Protein AF-A0A940GRZ3-F1 (afdb_monomer)

Solvent-accessible surface area (backbone atoms only — not comparable to full-atom values): 5118 Å² total; per-residue (Å²): 131,57,75,67,57,57,50,52,52,53,52,49,52,51,46,52,52,54,48,52,50,53,57,56,56,68,75,49,92,54,67,88,53,43,63,60,55,51,50,54,53,51,50,53,46,51,51,50,42,44,46,64,76,65,38,50,73,76,51,60,71,65,65,51,50,51,54,50,50,52,51,53,52,50,50,51,54,52,52,53,53,52,50,54,61,70,68,61,123

Foldseek 3Di:
DDPLVVLVVVLVVVLVVLVVVLVVLVPDPPDPCNVVSNVVSVVVNVVSCVVRVVVVVVDDPVVVVVVVVVVVVVVVVVVVVVVVVVVPD

pLDDT: mean 92.8, std 6.03, range [61.03, 98.5]

Mean predicted aligned error: 4.64 Å

Secondary structure (DSSP, 8-state):
--HHHHHHHHHHHHHHHHHHHHHHHHHS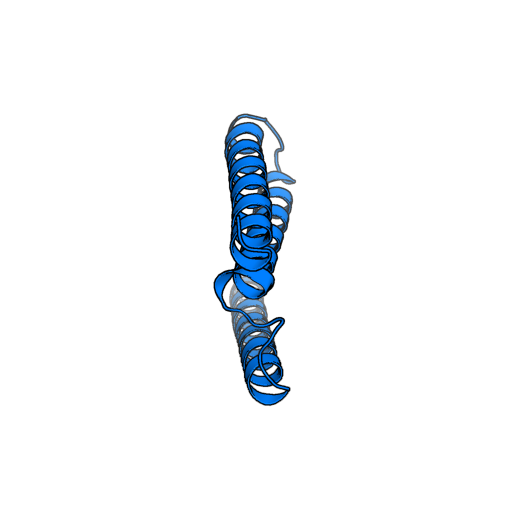--TTHHHHHHHHHHHHHHHHIIIIIS-TTTS-HHHHHHHHHHHHHHHHHHHHHHHHHHH--

Sequence (89 aa):
MSIAVRRLLLAWIGLIALLALTVGLAFLPLGAAKPAAAYLIATAKAALVLWYFMELRREGGLPRLAAGAGFVWLSVLLVLTAADFLSRN

Structure (mmCIF, N/CA/C/O backbone):
data_AF-A0A940GRZ3-F1
#
_entry.id   AF-A0A940GRZ3-F1
#
loop_
_atom_site.group_PDB
_atom_site.id
_atom_site.type_symbol
_atom_site.label_atom_id
_atom_site.label_alt_id
_atom_site.label_comp_id
_atom_site.label_asym_id
_atom_site.label_entity_id
_atom_site.label_seq_id
_atom_site.pdbx_PDB_ins_code
_atom_site.Cartn_x
_atom_site.Cartn_y
_atom_site.Cartn_z
_atom_site.occupancy
_atom_site.B_iso_or_equiv
_atom_site.auth_seq_id
_atom_site.auth_comp_id
_atom_site.auth_asym_id
_atom_site.auth_atom_id
_atom_site.pdbx_PDB_model_num
ATOM 1 N N . MET A 1 1 ? 10.171 -1.188 26.784 1.00 64.06 1 MET A N 1
ATOM 2 C CA . MET A 1 1 ? 9.474 -0.645 25.592 1.00 64.06 1 MET A CA 1
ATOM 3 C C . MET A 1 1 ? 8.102 -1.301 25.485 1.00 64.06 1 MET A C 1
ATOM 5 O O . MET A 1 1 ? 8.032 -2.511 25.666 1.00 64.06 1 MET A O 1
ATOM 9 N N . SER A 1 2 ? 7.014 -0.552 25.272 1.00 88.38 2 SER A N 1
ATOM 10 C CA . SER A 1 2 ? 5.664 -1.143 25.255 1.00 88.38 2 SER A CA 1
ATOM 11 C C . SER A 1 2 ? 5.460 -2.069 24.041 1.00 88.38 2 SER A C 1
ATOM 13 O O . SER A 1 2 ? 6.084 -1.892 22.991 1.00 88.38 2 SER A O 1
ATOM 15 N N . ILE A 1 3 ? 4.571 -3.064 24.164 1.00 87.19 3 ILE A N 1
ATOM 16 C CA . ILE A 1 3 ? 4.261 -4.028 23.086 1.00 87.19 3 ILE A CA 1
ATOM 17 C C . ILE A 1 3 ? 3.770 -3.307 21.818 1.00 87.19 3 ILE A C 1
ATOM 19 O O . ILE A 1 3 ? 4.050 -3.750 20.703 1.00 87.19 3 ILE A O 1
ATOM 23 N N . ALA A 1 4 ? 3.059 -2.187 21.982 1.00 87.94 4 ALA A N 1
ATOM 24 C CA . ALA A 1 4 ? 2.599 -1.353 20.877 1.00 87.94 4 ALA A CA 1
ATOM 25 C C . ALA A 1 4 ? 3.776 -0.741 20.102 1.00 87.94 4 ALA A C 1
ATOM 27 O O . ALA A 1 4 ? 3.852 -0.904 18.886 1.00 87.94 4 ALA A O 1
ATOM 28 N N . VAL A 1 5 ? 4.742 -0.144 20.808 1.00 92.50 5 VAL A N 1
ATOM 29 C CA . VAL A 1 5 ? 5.923 0.476 20.187 1.00 92.50 5 VAL A CA 1
ATOM 30 C C . VAL A 1 5 ? 6.740 -0.554 19.410 1.00 92.50 5 VAL A C 1
ATOM 32 O O . VAL A 1 5 ? 7.112 -0.302 18.268 1.00 92.50 5 VAL A O 1
ATOM 35 N N . ARG A 1 6 ? 6.948 -1.759 19.963 1.00 93.00 6 ARG A N 1
ATOM 36 C CA . ARG A 1 6 ? 7.663 -2.829 19.243 1.00 93.00 6 ARG A CA 1
ATOM 37 C C . ARG A 1 6 ? 6.990 -3.183 17.912 1.00 93.00 6 ARG A C 1
ATOM 39 O O . ARG A 1 6 ? 7.682 -3.412 16.928 1.00 93.00 6 ARG A O 1
ATOM 46 N N . ARG A 1 7 ? 5.655 -3.230 17.865 1.00 93.12 7 ARG A N 1
ATOM 47 C CA . ARG A 1 7 ? 4.908 -3.547 16.633 1.00 93.12 7 ARG A CA 1
ATOM 48 C C . ARG A 1 7 ? 5.023 -2.441 15.590 1.00 93.12 7 ARG A C 1
ATOM 50 O O . ARG A 1 7 ? 5.241 -2.755 14.426 1.00 93.12 7 ARG A O 1
ATOM 57 N N . LEU A 1 8 ? 4.913 -1.181 16.012 1.00 94.56 8 LEU A N 1
ATOM 58 C CA . LEU A 1 8 ? 5.066 -0.030 15.120 1.00 94.56 8 LEU A CA 1
ATOM 59 C C . LEU A 1 8 ? 6.479 0.037 14.531 1.00 94.56 8 LEU A C 1
ATOM 61 O O . LEU A 1 8 ? 6.625 0.251 13.333 1.00 94.56 8 LEU A O 1
ATOM 65 N N . LEU A 1 9 ? 7.507 -0.243 15.336 1.00 96.25 9 LEU A N 1
ATOM 66 C CA . LEU A 1 9 ? 8.889 -0.306 14.854 1.00 96.25 9 LEU A CA 1
ATOM 67 C C . LEU A 1 9 ? 9.103 -1.435 13.840 1.00 96.25 9 LEU A C 1
ATOM 69 O O . LEU A 1 9 ? 9.742 -1.214 12.818 1.00 96.25 9 LEU A O 1
ATOM 73 N N . LEU A 1 10 ? 8.539 -2.626 14.071 1.00 95.69 10 LEU A N 1
ATOM 74 C CA . LEU A 1 10 ? 8.617 -3.722 13.097 1.00 95.69 10 LEU A CA 1
ATOM 75 C C . LEU A 1 10 ? 7.914 -3.369 11.778 1.00 95.69 10 LEU A C 1
ATOM 77 O O . LEU A 1 10 ? 8.461 -3.627 10.708 1.00 95.69 10 LEU A O 1
ATOM 81 N N . ALA A 1 11 ? 6.732 -2.751 11.846 1.00 96.50 11 ALA A N 1
ATOM 82 C CA . ALA A 1 11 ? 6.018 -2.291 10.658 1.00 96.50 11 ALA A CA 1
ATOM 83 C C . ALA A 1 11 ? 6.809 -1.203 9.911 1.00 96.50 11 ALA A C 1
ATOM 85 O O . ALA A 1 11 ? 6.909 -1.248 8.687 1.00 96.50 11 ALA A O 1
ATOM 86 N N . TRP A 1 12 ? 7.429 -0.273 10.642 1.00 97.56 12 TRP A N 1
ATOM 87 C CA . TRP A 1 12 ? 8.294 0.762 10.079 1.00 97.56 12 TRP A CA 1
ATOM 88 C C . TRP A 1 12 ? 9.512 0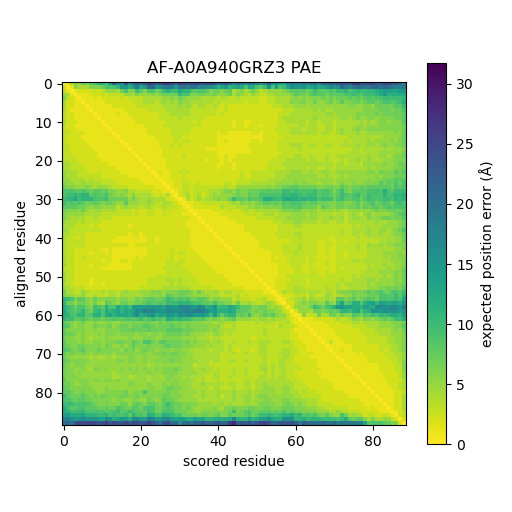.169 9.360 1.00 97.56 12 TRP A C 1
ATOM 90 O O . TRP A 1 12 ? 9.763 0.520 8.209 1.00 97.56 12 TRP A O 1
ATOM 100 N N . ILE A 1 13 ? 10.214 -0.792 9.973 1.00 98.19 13 ILE A N 1
ATOM 101 C CA . ILE A 1 13 ? 11.335 -1.499 9.327 1.00 98.19 13 ILE A CA 1
ATOM 102 C C . ILE A 1 13 ? 10.862 -2.189 8.040 1.00 98.19 13 ILE A C 1
ATOM 104 O O . ILE A 1 13 ? 11.521 -2.081 7.007 1.00 98.19 13 ILE A O 1
ATOM 108 N N . GLY A 1 14 ? 9.699 -2.850 8.077 1.00 98.00 14 GLY A N 1
ATOM 109 C CA . GLY A 1 14 ? 9.093 -3.460 6.892 1.00 98.00 14 GLY A CA 1
ATOM 110 C C . GLY A 1 14 ? 8.833 -2.448 5.771 1.00 98.00 14 GLY A C 1
ATOM 111 O O . GLY A 1 14 ? 9.153 -2.712 4.613 1.00 98.00 14 GLY A O 1
ATOM 112 N N . LEU A 1 15 ? 8.322 -1.259 6.103 1.00 98.25 15 LEU A N 1
ATOM 113 C CA . LEU A 1 15 ? 8.100 -0.183 5.131 1.00 98.25 15 LEU A CA 1
ATOM 114 C C . LEU A 1 15 ? 9.407 0.343 4.529 1.00 98.25 15 LEU A C 1
ATOM 116 O O . LEU A 1 15 ? 9.464 0.555 3.317 1.00 98.25 15 LEU A O 1
ATOM 120 N N . ILE A 1 16 ? 10.456 0.512 5.338 1.00 98.50 16 ILE A N 1
ATOM 121 C CA . ILE A 1 16 ? 11.783 0.918 4.855 1.00 98.50 16 ILE A CA 1
ATOM 122 C C . ILE A 1 16 ? 12.372 -0.145 3.919 1.00 98.50 16 ILE A C 1
ATOM 124 O O . ILE A 1 16 ? 12.887 0.201 2.856 1.00 98.50 16 ILE A O 1
ATOM 128 N N . ALA A 1 17 ? 12.233 -1.432 4.244 1.00 98.38 17 ALA A N 1
ATOM 129 C CA . ALA A 1 17 ? 12.684 -2.518 3.373 1.00 98.38 17 ALA A CA 1
ATOM 130 C C . ALA A 1 17 ? 11.937 -2.526 2.026 1.00 98.38 17 ALA A C 1
ATOM 132 O O . ALA A 1 17 ? 12.560 -2.596 0.966 1.00 98.38 17 ALA A O 1
ATOM 133 N N . LEU A 1 18 ? 10.607 -2.375 2.041 1.00 97.94 18 LEU A N 1
ATOM 134 C CA . LEU A 1 18 ? 9.806 -2.272 0.815 1.00 97.94 18 LEU A CA 1
ATOM 135 C C . LEU A 1 18 ? 10.135 -1.008 0.008 1.00 97.94 18 LEU A C 1
ATOM 137 O O . LEU A 1 18 ? 10.066 -1.018 -1.224 1.00 97.94 18 LEU A O 1
ATOM 141 N N . LEU A 1 19 ? 10.472 0.099 0.674 1.00 97.88 19 LEU A N 1
ATOM 142 C CA . LEU A 1 19 ? 10.935 1.321 0.019 1.00 97.88 19 LEU A CA 1
ATOM 143 C C . LEU A 1 19 ? 12.266 1.087 -0.692 1.00 97.88 19 LEU A C 1
ATOM 145 O O . LEU A 1 19 ? 12.354 1.366 -1.887 1.00 97.88 19 LEU A O 1
ATOM 149 N N . ALA A 1 20 ? 13.250 0.520 0.005 1.00 98.00 20 ALA A N 1
ATOM 150 C CA . ALA A 1 20 ? 14.537 0.165 -0.580 1.00 98.00 20 ALA A CA 1
ATOM 151 C C . ALA A 1 20 ? 14.363 -0.773 -1.784 1.00 98.00 20 ALA A C 1
ATOM 153 O O . ALA A 1 20 ? 14.970 -0.542 -2.827 1.00 98.00 20 ALA A O 1
ATOM 154 N N . LEU A 1 21 ? 13.460 -1.758 -1.692 1.00 97.25 21 LEU A N 1
ATOM 155 C CA . LEU A 1 21 ? 13.130 -2.646 -2.808 1.00 97.25 21 LEU A CA 1
ATOM 156 C C . LEU A 1 21 ? 12.532 -1.890 -4.003 1.00 97.25 21 LEU A C 1
ATOM 158 O O . LEU A 1 21 ? 12.900 -2.155 -5.143 1.00 97.25 21 LEU A O 1
ATOM 162 N N . THR A 1 22 ? 11.642 -0.923 -3.757 1.00 97.00 22 THR A N 1
ATOM 163 C CA . THR A 1 22 ? 11.059 -0.089 -4.828 1.00 97.00 22 THR A CA 1
ATOM 164 C C . THR A 1 22 ? 12.140 0.704 -5.553 1.00 97.00 22 THR A C 1
ATOM 166 O O . THR A 1 22 ? 12.168 0.73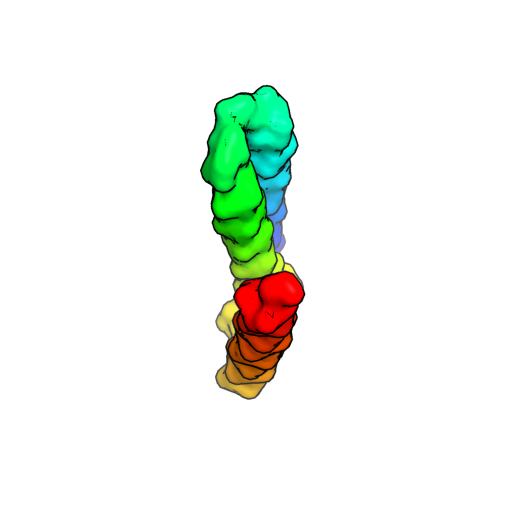1 -6.780 1.00 97.00 22 THR A O 1
ATOM 169 N N . VAL A 1 23 ? 13.038 1.332 -4.789 1.00 97.06 23 VAL A N 1
ATOM 170 C CA . VAL A 1 23 ? 14.150 2.118 -5.331 1.00 97.06 23 VAL A CA 1
ATOM 171 C C . VAL A 1 23 ? 15.115 1.213 -6.097 1.00 97.06 23 VAL A C 1
ATOM 173 O O . VAL A 1 23 ? 15.454 1.519 -7.232 1.00 97.06 23 VAL A O 1
ATOM 176 N N . GLY A 1 24 ? 15.491 0.061 -5.53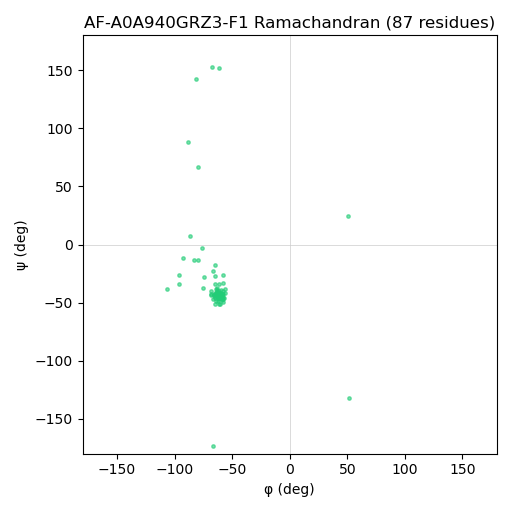9 1.00 96.44 24 GLY A N 1
ATOM 177 C CA . GLY A 1 24 ? 16.371 -0.901 -6.205 1.00 96.44 24 GLY A CA 1
ATOM 178 C C . GLY A 1 24 ? 15.800 -1.405 -7.533 1.00 96.44 24 GLY A C 1
ATOM 179 O O . GLY A 1 24 ? 16.478 -1.358 -8.558 1.00 96.44 24 GLY A O 1
ATOM 180 N N . LEU A 1 25 ? 14.525 -1.807 -7.555 1.00 95.44 25 LEU A N 1
ATOM 181 C CA . LEU A 1 25 ? 13.856 -2.261 -8.782 1.00 95.44 25 LEU A CA 1
ATOM 182 C C . LEU A 1 25 ? 13.675 -1.140 -9.815 1.00 95.44 25 LEU A C 1
ATOM 184 O O . LEU A 1 25 ? 13.558 -1.425 -11.008 1.00 95.44 25 LEU A O 1
ATOM 188 N N . ALA A 1 26 ? 13.683 0.130 -9.398 1.00 93.75 26 ALA A N 1
ATOM 189 C CA . ALA A 1 26 ? 13.630 1.253 -10.326 1.00 93.75 26 ALA A CA 1
ATOM 190 C C . ALA A 1 26 ? 14.875 1.326 -11.227 1.00 93.75 26 ALA A C 1
ATOM 192 O O . ALA A 1 26 ? 14.759 1.793 -12.361 1.00 93.75 26 ALA A O 1
ATOM 193 N N . PHE A 1 27 ? 16.022 0.813 -10.778 1.00 95.19 27 PHE A N 1
ATOM 194 C CA . PHE A 1 27 ? 17.262 0.800 -11.558 1.00 95.19 27 PHE A CA 1
ATOM 195 C C . PHE A 1 27 ? 17.473 -0.486 -12.368 1.00 95.19 27 PHE A C 1
ATOM 197 O O . PHE A 1 27 ? 18.331 -0.514 -13.247 1.00 95.19 27 PHE A O 1
ATOM 204 N N . LEU A 1 28 ? 16.685 -1.540 -12.129 1.00 94.44 28 LEU A N 1
ATOM 205 C CA . LEU A 1 28 ? 16.764 -2.771 -12.917 1.00 94.44 28 LEU A CA 1
ATOM 206 C C . LEU A 1 28 ? 15.978 -2.651 -14.242 1.00 94.44 28 LEU A C 1
ATOM 208 O O . LEU A 1 28 ? 14.876 -2.082 -14.271 1.00 94.44 28 LEU A O 1
ATOM 212 N N . PRO A 1 29 ? 16.488 -3.235 -15.345 1.00 92.06 29 PRO A N 1
ATOM 213 C CA . PRO A 1 29 ? 15.804 -3.267 -16.635 1.00 9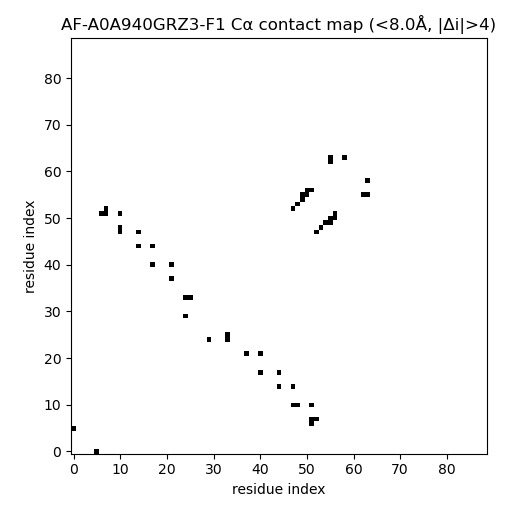2.06 29 PRO A CA 1
ATOM 214 C C . PRO A 1 29 ? 14.723 -4.365 -16.666 1.00 92.06 29 PRO A C 1
ATOM 216 O O . PRO A 1 29 ? 14.819 -5.341 -17.400 1.00 92.06 29 PRO A O 1
ATOM 219 N N . LEU A 1 30 ? 13.666 -4.210 -15.862 1.00 87.69 30 LEU A N 1
ATOM 220 C CA . LEU A 1 30 ? 12.566 -5.187 -15.738 1.00 87.69 30 LEU A CA 1
ATOM 221 C C . LEU A 1 30 ? 11.570 -5.174 -16.916 1.00 87.69 30 LEU A C 1
ATOM 223 O O . LEU A 1 30 ? 10.618 -5.954 -16.930 1.00 87.69 30 LEU A O 1
ATOM 227 N N . GLY A 1 31 ? 11.750 -4.269 -17.885 1.00 91.56 31 GLY A N 1
ATOM 228 C CA . GLY A 1 31 ? 10.872 -4.133 -19.049 1.00 91.56 31 GLY A CA 1
ATOM 229 C C . GLY A 1 31 ? 9.393 -4.012 -18.664 1.00 91.56 31 GLY A C 1
ATOM 230 O O . GLY A 1 31 ? 9.030 -3.265 -17.753 1.00 91.56 31 GLY A O 1
ATOM 231 N N . ALA A 1 32 ? 8.541 -4.790 -19.335 1.00 91.88 32 ALA A N 1
ATOM 232 C CA . ALA A 1 32 ? 7.092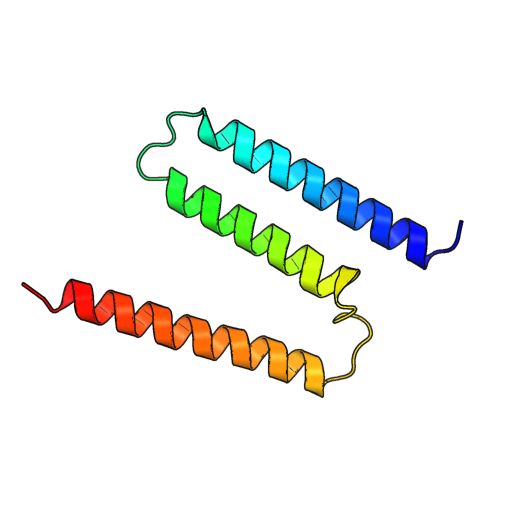 -4.795 -19.126 1.00 91.88 32 ALA A CA 1
ATOM 233 C C . ALA A 1 32 ? 6.648 -5.291 -17.734 1.00 91.88 32 ALA A C 1
ATOM 235 O O . ALA A 1 32 ? 5.527 -5.009 -17.321 1.00 91.88 32 ALA A O 1
ATOM 236 N N . ALA A 1 33 ? 7.506 -5.988 -16.977 1.00 92.88 33 ALA A N 1
ATOM 237 C CA . ALA A 1 33 ? 7.170 -6.459 -15.630 1.00 92.88 33 ALA A CA 1
ATOM 238 C C . ALA A 1 33 ? 7.286 -5.357 -14.557 1.00 92.88 33 ALA A C 1
ATOM 240 O O . ALA A 1 33 ? 6.79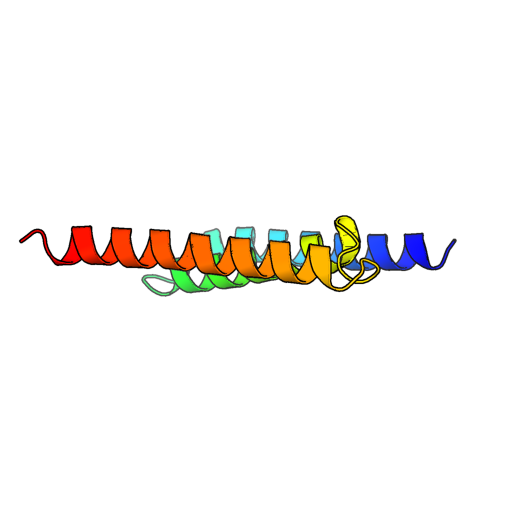5 -5.519 -13.437 1.00 92.88 33 ALA A O 1
ATOM 241 N N . LYS A 1 34 ? 7.918 -4.220 -14.883 1.00 93.56 34 LYS A N 1
ATOM 242 C CA . LYS A 1 34 ? 8.198 -3.135 -13.931 1.00 93.56 34 LYS A CA 1
ATOM 243 C C . LYS A 1 34 ? 6.938 -2.535 -13.287 1.00 93.56 34 LYS A C 1
ATOM 245 O O . LYS A 1 34 ? 6.934 -2.407 -12.061 1.00 93.56 34 LYS A O 1
ATOM 250 N N . PRO A 1 35 ? 5.861 -2.212 -14.034 1.00 92.31 35 PRO A N 1
ATOM 251 C CA . PRO A 1 35 ? 4.639 -1.675 -13.439 1.00 92.31 35 PRO A CA 1
ATOM 252 C C . PRO A 1 35 ? 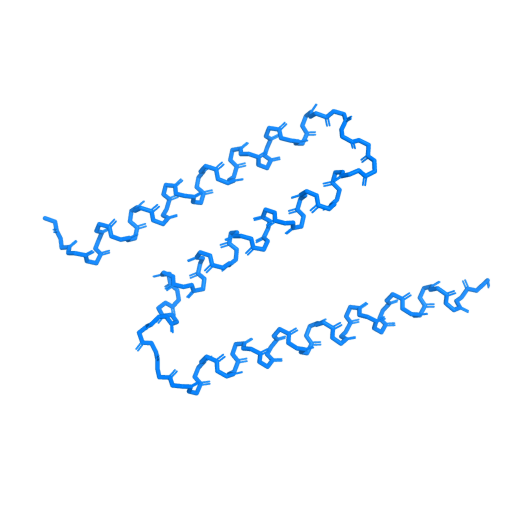3.975 -2.683 -12.497 1.00 92.31 35 PRO A C 1
ATOM 254 O O . PRO A 1 35 ? 3.627 -2.330 -11.375 1.00 92.31 35 PRO A O 1
ATOM 257 N N . ALA A 1 36 ? 3.879 -3.954 -12.903 1.00 93.88 36 ALA A N 1
ATOM 258 C CA . ALA A 1 36 ? 3.293 -5.009 -12.077 1.00 93.88 36 ALA A CA 1
ATOM 259 C C . ALA A 1 36 ? 4.041 -5.172 -10.741 1.00 93.88 36 ALA A C 1
ATOM 261 O O . ALA A 1 36 ? 3.418 -5.181 -9.679 1.00 93.88 36 ALA A O 1
ATOM 262 N N . ALA A 1 37 ? 5.378 -5.215 -10.776 1.00 95.44 37 ALA A N 1
ATOM 263 C CA . ALA A 1 37 ? 6.201 -5.269 -9.568 1.00 95.44 37 ALA A CA 1
ATOM 264 C C . ALA A 1 37 ? 6.012 -4.026 -8.678 1.00 95.44 37 ALA A C 1
ATOM 266 O O . ALA A 1 37 ? 5.876 -4.150 -7.458 1.00 95.44 37 ALA A O 1
ATOM 267 N N . ALA A 1 38 ? 5.958 -2.831 -9.275 1.00 95.44 38 ALA A N 1
ATOM 268 C CA . ALA A 1 38 ? 5.739 -1.587 -8.541 1.00 95.44 38 ALA A CA 1
ATOM 269 C C . ALA A 1 38 ? 4.373 -1.565 -7.835 1.00 95.44 38 ALA A C 1
ATOM 271 O O . ALA A 1 38 ? 4.307 -1.214 -6.654 1.00 95.44 38 ALA A O 1
ATOM 272 N N . TYR A 1 39 ? 3.303 -1.990 -8.516 1.00 94.38 39 TYR A N 1
ATOM 273 C CA . TYR A 1 39 ? 1.965 -2.058 -7.928 1.00 94.38 39 TYR A CA 1
ATOM 274 C C . TYR A 1 39 ? 1.887 -3.076 -6.791 1.00 94.38 39 TYR A C 1
ATOM 276 O O . TYR A 1 39 ? 1.362 -2.744 -5.732 1.00 94.38 39 TYR A O 1
ATOM 284 N N . LEU A 1 40 ? 2.486 -4.262 -6.943 1.00 96.31 40 LEU A N 1
ATOM 285 C CA . LEU A 1 40 ? 2.535 -5.261 -5.867 1.00 96.31 40 LEU A CA 1
ATOM 286 C C . LEU A 1 40 ? 3.207 -4.711 -4.601 1.00 96.31 40 LEU A C 1
ATOM 288 O O . LEU A 1 40 ? 2.686 -4.870 -3.493 1.00 96.31 40 LEU A O 1
ATOM 292 N N . ILE A 1 41 ? 4.337 -4.016 -4.752 1.00 97.56 41 ILE A N 1
ATOM 293 C CA . ILE A 1 41 ? 5.047 -3.421 -3.614 1.00 97.56 41 ILE A CA 1
ATOM 294 C C . ILE A 1 41 ? 4.240 -2.272 -3.001 1.00 97.56 41 ILE A C 1
ATOM 296 O O . ILE A 1 41 ? 4.187 -2.146 -1.775 1.00 97.56 41 ILE A O 1
ATOM 300 N N . ALA A 1 42 ? 3.594 -1.444 -3.824 1.00 96.56 42 ALA A N 1
ATOM 301 C CA . ALA A 1 42 ? 2.724 -0.373 -3.348 1.00 96.56 42 ALA A CA 1
ATOM 302 C C . ALA A 1 42 ? 1.546 -0.926 -2.528 1.00 96.56 42 ALA A C 1
ATOM 304 O O . ALA A 1 42 ? 1.290 -0.437 -1.425 1.00 96.56 42 ALA A O 1
ATOM 305 N N . THR A 1 43 ? 0.892 -1.991 -3.001 1.00 95.69 43 THR A N 1
ATOM 306 C CA . THR A 1 43 ? -0.190 -2.669 -2.274 1.00 95.69 43 THR A CA 1
ATOM 307 C C . THR A 1 43 ? 0.305 -3.258 -0.953 1.00 95.69 43 THR A C 1
ATOM 309 O O . THR A 1 43 ? -0.351 -3.081 0.074 1.00 95.69 43 THR A O 1
ATOM 312 N N . ALA A 1 44 ? 1.485 -3.885 -0.930 1.00 97.69 44 ALA A N 1
ATOM 313 C CA . ALA A 1 44 ? 2.075 -4.410 0.303 1.00 97.69 44 ALA A CA 1
ATOM 314 C C . ALA A 1 44 ? 2.359 -3.302 1.338 1.00 97.69 44 ALA A C 1
ATOM 316 O O . ALA A 1 44 ? 2.062 -3.468 2.525 1.00 97.69 44 ALA A O 1
ATOM 317 N N . LYS A 1 45 ? 2.875 -2.143 0.899 1.00 97.75 45 LYS A N 1
ATOM 318 C CA . LYS A 1 45 ? 3.069 -0.972 1.773 1.00 97.75 45 LYS A CA 1
ATOM 319 C C . LYS A 1 45 ? 1.741 -0.469 2.334 1.00 97.75 45 LYS A C 1
ATOM 321 O O . LYS A 1 45 ? 1.632 -0.273 3.543 1.00 97.75 45 LYS A O 1
ATOM 326 N N . ALA A 1 46 ? 0.736 -0.291 1.476 1.00 96.25 46 ALA A N 1
ATOM 327 C CA . ALA A 1 46 ? -0.589 0.160 1.889 1.00 96.25 46 ALA A CA 1
ATOM 328 C C . ALA A 1 46 ? -1.218 -0.794 2.918 1.00 96.25 46 ALA A C 1
ATOM 330 O O . ALA A 1 46 ? -1.742 -0.338 3.934 1.00 96.25 46 ALA A O 1
ATOM 331 N N . ALA A 1 47 ? -1.093 -2.110 2.715 1.00 95.19 47 ALA A N 1
ATOM 332 C CA . ALA A 1 47 ? -1.586 -3.115 3.653 1.00 95.19 47 ALA A CA 1
ATOM 333 C C . ALA A 1 47 ? -0.909 -3.013 5.033 1.00 95.19 47 ALA A C 1
ATOM 335 O O . ALA A 1 47 ? -1.599 -3.043 6.053 1.00 95.19 47 ALA A O 1
ATOM 336 N N . LEU A 1 48 ? 0.418 -2.828 5.086 1.00 96.44 48 LEU A N 1
ATOM 337 C CA . LEU A 1 48 ? 1.132 -2.604 6.350 1.00 96.44 48 LEU A CA 1
ATOM 338 C C . LEU A 1 48 ? 0.650 -1.336 7.066 1.00 96.44 48 LEU A C 1
ATOM 340 O O . LEU A 1 48 ? 0.422 -1.364 8.277 1.00 96.44 48 LEU A O 1
ATOM 344 N N . VAL A 1 49 ? 0.474 -0.238 6.328 1.00 96.12 49 VAL A N 1
ATOM 345 C CA . VAL A 1 49 ? -0.012 1.031 6.890 1.00 96.12 49 VAL A CA 1
ATOM 346 C C . VAL A 1 49 ? -1.411 0.867 7.478 1.00 96.12 49 VAL A C 1
ATOM 348 O O . VAL A 1 49 ? -1.618 1.180 8.652 1.00 96.12 49 VAL A O 1
ATOM 351 N N . LEU A 1 50 ? -2.341 0.308 6.702 1.00 93.94 50 LEU A N 1
ATOM 352 C CA . LEU A 1 50 ? -3.718 0.069 7.136 1.00 93.94 50 LEU A CA 1
ATOM 353 C C . LEU A 1 50 ? -3.764 -0.802 8.394 1.00 93.94 50 LEU A C 1
ATOM 355 O O . LEU A 1 50 ? -4.458 -0.488 9.359 1.00 93.94 50 LEU A O 1
ATOM 359 N N . TRP A 1 51 ? -2.992 -1.885 8.411 1.00 93.88 51 TRP A N 1
ATOM 360 C CA . TRP A 1 51 ? -3.078 -2.869 9.483 1.00 93.88 51 TRP A CA 1
ATOM 361 C C . TRP A 1 51 ? -2.437 -2.413 10.801 1.00 93.88 51 TRP A C 1
ATOM 363 O O . TRP A 1 51 ? -2.952 -2.739 11.875 1.00 93.88 51 TRP A O 1
ATOM 373 N N . TYR A 1 52 ? -1.315 -1.685 10.740 1.00 93.62 52 TYR A N 1
ATOM 374 C CA . TYR A 1 52 ? -0.523 -1.336 11.927 1.00 93.62 52 TYR A CA 1
ATOM 375 C C . TYR A 1 52 ? -0.629 0.127 12.353 1.00 93.62 52 TYR A C 1
ATOM 377 O O . TYR A 1 52 ? -0.655 0.379 13.554 1.00 93.62 52 TYR A O 1
ATOM 385 N N . PHE A 1 53 ? -0.675 1.071 11.411 1.00 92.25 53 PHE A N 1
ATOM 386 C CA . PHE A 1 53 ? -0.639 2.507 11.714 1.00 92.25 53 PHE A CA 1
ATOM 387 C C . PHE A 1 53 ? -2.033 3.132 11.766 1.00 92.25 53 PHE A C 1
ATOM 389 O O . PHE A 1 53 ? -2.268 4.000 12.595 1.00 92.25 53 PHE A O 1
ATOM 396 N N . MET A 1 54 ? -2.967 2.657 10.938 1.00 93.12 54 MET A N 1
ATOM 397 C CA . MET A 1 54 ? -4.385 3.048 11.016 1.00 93.12 54 MET A CA 1
ATOM 398 C C . MET A 1 54 ? -5.188 2.187 11.999 1.00 93.12 54 MET A C 1
ATOM 400 O O . MET A 1 54 ? -6.408 2.261 12.031 1.00 93.12 54 MET A O 1
ATOM 404 N N . GLU A 1 55 ? -4.506 1.323 12.757 1.00 88.94 55 GLU A N 1
ATOM 405 C CA . GLU A 1 55 ? -5.090 0.441 13.770 1.00 88.94 55 GLU A CA 1
ATOM 406 C C . GLU A 1 55 ? -6.295 -0.390 13.299 1.00 88.94 55 GLU A C 1
ATOM 408 O O . GLU A 1 55 ? -7.062 -0.891 14.119 1.00 88.94 55 GLU A O 1
ATOM 413 N N . LEU A 1 56 ? -6.418 -0.662 11.994 1.00 88.12 56 LEU A N 1
ATOM 414 C CA . LEU A 1 56 ? -7.554 -1.398 11.421 1.00 88.12 56 LEU A CA 1
ATOM 415 C C . LEU A 1 56 ? -7.722 -2.804 12.032 1.00 88.12 56 LEU A C 1
ATOM 417 O O . LEU A 1 56 ? -8.819 -3.357 12.120 1.00 88.12 56 LEU A O 1
ATOM 421 N N . ARG A 1 57 ? -6.612 -3.359 12.524 1.00 83.00 57 ARG A N 1
ATOM 422 C CA . ARG A 1 57 ? -6.526 -4.565 13.354 1.00 83.00 57 ARG A CA 1
ATOM 423 C C . ARG A 1 57 ? -7.356 -4.504 14.646 1.00 83.00 57 ARG A C 1
ATOM 425 O O . ARG A 1 57 ? -7.790 -5.548 15.133 1.00 83.00 57 ARG A O 1
ATOM 432 N N . ARG A 1 58 ? -7.410 -3.342 15.295 1.00 82.94 58 ARG A N 1
ATOM 433 C CA . ARG A 1 58 ? -8.053 -3.120 16.601 1.00 82.94 58 ARG A CA 1
ATOM 434 C C . ARG A 1 58 ? -9.465 -2.586 16.462 1.00 82.94 58 ARG A C 1
ATOM 436 O O . ARG A 1 58 ? -10.282 -2.852 17.335 1.00 82.94 58 ARG A O 1
ATOM 443 N N . GLU A 1 59 ? -9.733 -1.905 15.359 1.00 81.75 59 GLU A N 1
ATOM 444 C CA . GLU A 1 59 ? -11.053 -1.392 15.036 1.00 81.75 59 GLU A CA 1
ATOM 445 C C . GLU A 1 59 ? -12.102 -2.500 14.889 1.00 81.75 59 GLU A C 1
ATOM 447 O O . GLU A 1 59 ? -11.786 -3.642 14.526 1.00 81.75 59 GLU A O 1
ATOM 452 N N . GLY A 1 60 ? -13.359 -2.142 15.170 1.00 84.88 60 GLY A N 1
ATOM 453 C CA . GLY A 1 60 ? -14.522 -3.018 15.028 1.00 84.88 60 GLY A CA 1
ATOM 454 C C . GLY A 1 60 ? -14.840 -3.385 13.570 1.00 84.88 60 GLY A C 1
ATOM 455 O O . GLY A 1 60 ? -14.106 -3.063 12.637 1.00 84.88 60 GLY A O 1
ATOM 456 N N . GLY A 1 61 ? -15.965 -4.070 13.348 1.00 83.94 61 GLY A N 1
ATOM 457 C CA . GLY A 1 61 ? -16.356 -4.514 12.003 1.00 83.94 61 GLY A CA 1
ATOM 458 C C . GLY A 1 61 ? -16.618 -3.366 11.020 1.00 83.94 61 GLY A C 1
ATOM 459 O O . GLY A 1 61 ? -16.240 -3.460 9.855 1.00 83.94 61 GLY A O 1
ATOM 460 N N . LEU A 1 62 ? -17.209 -2.261 11.485 1.00 88.31 62 LEU A N 1
ATOM 461 C CA . LEU A 1 62 ? -17.661 -1.174 10.613 1.00 88.31 62 LEU A CA 1
ATOM 462 C C . LEU A 1 62 ? -16.508 -0.429 9.900 1.00 88.31 62 LEU A C 1
ATOM 464 O O . LEU A 1 62 ? -16.582 -0.307 8.677 1.00 88.31 62 LEU A O 1
ATOM 468 N N . PRO A 1 63 ? -15.407 -0.019 10.568 1.00 88.00 63 PRO A N 1
ATOM 469 C CA . PRO A 1 63 ? -14.260 0.582 9.877 1.00 88.00 63 PRO A CA 1
ATOM 470 C C . PRO A 1 63 ? -13.600 -0.351 8.854 1.00 88.00 63 PRO A C 1
ATOM 472 O O . PRO A 1 63 ? -13.153 0.096 7.799 1.00 88.00 63 PRO A O 1
ATOM 475 N N . ARG A 1 64 ? -13.581 -1.664 9.120 1.00 87.56 64 ARG A N 1
ATOM 476 C CA . ARG A 1 64 ? -13.043 -2.663 8.179 1.00 87.56 64 ARG A CA 1
ATOM 477 C C . ARG A 1 64 ? -13.903 -2.794 6.931 1.00 87.56 64 ARG A C 1
ATOM 479 O O . ARG A 1 64 ? -13.363 -2.854 5.829 1.00 87.56 64 ARG A O 1
ATOM 486 N N . LEU A 1 65 ? -15.225 -2.805 7.102 1.00 90.94 65 LEU A N 1
ATOM 487 C CA . LEU A 1 65 ? -16.169 -2.811 5.986 1.00 90.94 65 LEU A CA 1
ATOM 488 C C . LEU A 1 65 ? -16.063 -1.525 5.166 1.00 90.94 65 LEU A C 1
ATOM 490 O O . LEU A 1 65 ? -16.026 -1.603 3.943 1.00 90.94 65 LEU A O 1
ATOM 494 N N . ALA A 1 66 ? -15.943 -0.365 5.815 1.00 91.38 66 ALA A N 1
ATOM 495 C CA . ALA A 1 66 ? -15.762 0.912 5.129 1.00 91.38 66 ALA A CA 1
ATOM 496 C C . ALA A 1 66 ? -14.460 0.948 4.308 1.00 91.38 66 ALA A C 1
ATOM 498 O O . ALA A 1 66 ? -14.482 1.336 3.141 1.00 91.38 66 ALA A O 1
ATOM 499 N N . ALA A 1 67 ? -13.342 0.477 4.873 1.00 89.94 67 ALA A N 1
ATOM 500 C CA . ALA A 1 67 ? -12.082 0.350 4.141 1.00 89.94 67 ALA A CA 1
ATOM 501 C C . ALA A 1 67 ? -12.224 -0.590 2.930 1.00 89.94 67 ALA A C 1
ATOM 503 O O . ALA A 1 67 ? -11.798 -0.247 1.828 1.00 89.94 67 ALA A O 1
ATOM 504 N N . GLY A 1 68 ? -12.877 -1.745 3.112 1.00 90.94 68 GLY A N 1
ATOM 505 C CA . GLY A 1 68 ? -13.177 -2.680 2.026 1.00 90.94 68 GLY A CA 1
ATOM 506 C C . GLY A 1 68 ? -14.056 -2.065 0.934 1.00 90.94 68 GLY A C 1
ATOM 507 O O . GLY A 1 68 ? -13.743 -2.195 -0.247 1.00 90.94 68 GLY A O 1
ATOM 508 N N . ALA A 1 69 ? -15.105 -1.334 1.313 1.00 94.25 69 ALA A N 1
ATOM 509 C CA . ALA A 1 69 ? -15.980 -0.627 0.381 1.00 94.25 69 ALA A CA 1
ATOM 510 C C . ALA A 1 69 ? -15.216 0.432 -0.427 1.00 94.25 69 ALA A C 1
ATOM 512 O O . ALA A 1 69 ? -15.415 0.536 -1.636 1.00 94.25 69 ALA A O 1
ATOM 513 N N . GLY A 1 70 ? -14.287 1.158 0.206 1.00 93.38 70 GLY A N 1
ATOM 514 C CA . GLY A 1 70 ? -13.396 2.091 -0.484 1.00 93.38 70 GLY A CA 1
ATOM 515 C C . GLY A 1 70 ? -12.534 1.410 -1.552 1.00 93.38 70 GLY A C 1
ATOM 516 O O . GLY A 1 70 ? -12.429 1.917 -2.668 1.00 93.38 70 GLY A O 1
ATOM 517 N N . PHE A 1 71 ? -11.977 0.230 -1.255 1.00 91.62 71 PHE A N 1
ATOM 518 C CA . PHE A 1 71 ? -11.234 -0.560 -2.244 1.00 91.62 71 PHE A CA 1
ATOM 519 C C . PHE A 1 71 ? -12.118 -1.063 -3.384 1.00 91.62 71 PHE A C 1
ATOM 521 O O . PHE A 1 71 ? -11.717 -0.950 -4.540 1.00 91.62 71 PHE A O 1
ATOM 528 N N . VAL A 1 72 ? -13.322 -1.562 -3.085 1.00 95.88 72 VAL A N 1
ATOM 529 C CA . VAL A 1 72 ? -14.289 -1.980 -4.115 1.00 95.88 72 VAL A CA 1
ATOM 530 C C . VAL A 1 72 ? -14.610 -0.812 -5.043 1.00 95.88 72 VAL A C 1
ATOM 532 O O . VAL A 1 72 ? -14.551 -0.960 -6.263 1.00 95.88 72 VAL A O 1
ATOM 535 N N . TRP A 1 73 ? -14.881 0.365 -4.478 1.00 97.25 73 TRP A N 1
ATOM 536 C CA . TRP A 1 73 ? -15.190 1.559 -5.258 1.00 97.25 73 TRP A CA 1
ATOM 537 C C . TRP A 1 73 ? -14.017 1.987 -6.147 1.00 97.25 73 TRP A C 1
ATOM 539 O O . TRP A 1 73 ? -14.199 2.242 -7.336 1.00 97.25 73 TRP A O 1
ATOM 549 N N . LEU A 1 74 ? -12.794 1.994 -5.605 1.00 94.56 74 LEU A N 1
ATOM 550 C CA . LEU A 1 74 ? -11.579 2.280 -6.369 1.00 94.56 74 LEU A CA 1
A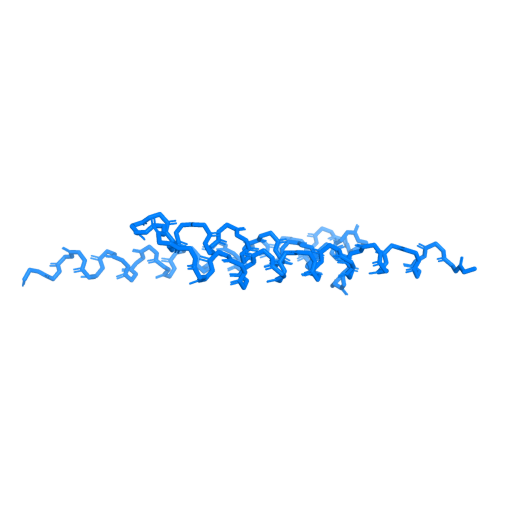TOM 551 C C . LEU A 1 74 ? -11.397 1.294 -7.534 1.00 94.56 74 LEU A C 1
ATOM 553 O O . LEU A 1 74 ? -11.092 1.713 -8.648 1.00 94.56 74 LEU A O 1
ATOM 557 N N . SER A 1 75 ? -11.605 -0.004 -7.298 1.00 94.12 75 SER A N 1
ATOM 558 C CA . SER A 1 75 ? -11.511 -1.028 -8.342 1.00 94.12 75 SER A CA 1
ATOM 559 C C . SER A 1 75 ? -12.529 -0.803 -9.457 1.00 94.12 75 SER A C 1
ATOM 561 O O . SER A 1 75 ? -12.162 -0.902 -10.625 1.00 94.12 75 SER A O 1
ATOM 563 N N . VAL A 1 76 ? -13.772 -0.440 -9.117 1.00 96.88 76 VAL A N 1
ATOM 564 C CA . VAL A 1 76 ? -14.797 -0.083 -10.111 1.00 96.88 76 VAL A CA 1
ATOM 565 C C . VAL A 1 76 ? -14.320 1.085 -10.972 1.00 96.88 76 VAL A C 1
ATOM 567 O O . VAL A 1 76 ? -14.340 0.981 -12.195 1.00 96.88 76 VAL A O 1
ATOM 570 N N . LEU A 1 77 ? -13.821 2.163 -10.360 1.00 96.75 77 LEU A N 1
ATOM 571 C CA . LEU A 1 77 ? -13.326 3.327 -11.102 1.00 96.75 77 LEU A CA 1
ATOM 572 C C . LEU A 1 77 ? -12.159 2.976 -12.038 1.00 96.75 77 LEU A C 1
ATOM 574 O O . LEU A 1 77 ? -12.132 3.431 -13.182 1.00 96.75 77 LEU A O 1
ATOM 578 N N . LEU A 1 78 ? -11.214 2.146 -11.584 1.00 94.56 78 LEU A N 1
ATOM 579 C CA . LEU A 1 78 ? -10.071 1.715 -12.396 1.00 94.56 78 LEU A CA 1
ATOM 580 C C . LEU A 1 78 ? -10.499 0.846 -13.585 1.00 94.56 78 LEU A C 1
ATOM 582 O O . LEU A 1 78 ? -10.014 1.058 -14.696 1.00 94.56 78 LEU A O 1
ATOM 586 N N . VAL A 1 79 ? -11.419 -0.098 -13.370 1.00 95.94 79 VAL A N 1
ATOM 587 C CA . VAL A 1 79 ? -11.947 -0.965 -14.436 1.00 95.94 79 VAL A CA 1
ATOM 588 C C . VAL A 1 79 ? -12.721 -0.148 -15.466 1.00 95.94 79 VAL A C 1
ATOM 590 O O . VAL A 1 79 ? -12.492 -0.320 -16.660 1.00 95.94 79 VAL A O 1
ATOM 593 N N . LEU A 1 80 ? -13.585 0.771 -15.025 1.00 96.12 80 LEU A N 1
ATOM 594 C CA . LEU A 1 80 ? -14.331 1.648 -15.930 1.00 96.12 80 LEU A CA 1
ATOM 595 C C . LEU A 1 80 ? -13.394 2.537 -16.755 1.00 96.12 80 LEU A C 1
ATOM 597 O O . LEU A 1 80 ? -13.574 2.664 -17.961 1.00 96.12 80 LEU A O 1
ATOM 601 N N . THR A 1 81 ? -12.357 3.092 -16.124 1.00 95.38 81 THR A N 1
ATOM 602 C CA . THR A 1 81 ? -11.344 3.900 -16.819 1.00 95.38 81 THR A CA 1
ATOM 603 C C . THR A 1 81 ? -10.600 3.069 -17.867 1.00 95.38 81 THR A C 1
ATOM 605 O O . THR A 1 81 ? -10.446 3.507 -19.003 1.00 95.38 81 THR A O 1
ATOM 608 N N . ALA A 1 82 ? -10.166 1.851 -17.524 1.00 94.06 82 ALA A N 1
ATOM 609 C CA . ALA A 1 82 ? -9.495 0.962 -18.473 1.00 94.06 82 ALA A CA 1
ATOM 610 C C . ALA A 1 82 ? -10.413 0.556 -19.640 1.00 94.06 82 ALA A C 1
ATOM 612 O O . ALA A 1 82 ? -9.961 0.500 -20.784 1.00 94.06 82 ALA A O 1
ATOM 613 N N . ALA A 1 83 ? -11.697 0.310 -19.363 1.00 95.31 83 ALA A N 1
ATOM 614 C CA . ALA A 1 83 ? -12.693 -0.011 -20.380 1.00 95.31 83 ALA A CA 1
ATOM 615 C C . ALA A 1 83 ? -12.929 1.155 -21.353 1.00 95.31 83 ALA A C 1
ATOM 617 O O . ALA A 1 83 ? -13.055 0.908 -22.553 1.00 95.31 83 ALA A O 1
ATOM 618 N N . ASP A 1 84 ? -12.935 2.404 -20.870 1.00 94.31 84 ASP A N 1
ATOM 619 C CA . ASP A 1 84 ? -13.034 3.595 -21.727 1.00 94.31 84 ASP A CA 1
ATOM 620 C C . ASP A 1 84 ? -11.856 3.669 -22.704 1.00 94.31 84 ASP A C 1
ATOM 622 O O . ASP A 1 84 ? -12.058 3.734 -23.915 1.00 94.31 84 ASP A O 1
ATOM 626 N N . PHE A 1 85 ? -10.623 3.550 -22.198 1.00 93.44 85 PHE A N 1
ATOM 627 C CA . PHE A 1 85 ? -9.428 3.561 -23.046 1.00 93.44 85 PHE A CA 1
ATOM 628 C C . PHE A 1 85 ? -9.421 2.433 -24.080 1.00 93.44 85 PHE A C 1
ATOM 630 O O . PHE A 1 85 ? -9.003 2.660 -25.210 1.00 93.44 85 PHE A O 1
ATOM 637 N N . LEU A 1 86 ? -9.883 1.234 -23.715 1.00 93.88 86 LEU A N 1
ATOM 638 C CA . LEU A 1 86 ? -9.913 0.091 -24.629 1.00 93.88 86 LEU A CA 1
ATOM 639 C C . LEU A 1 86 ? -11.022 0.197 -25.687 1.00 93.88 86 LEU A C 1
ATOM 641 O O . LEU A 1 86 ? -10.882 -0.354 -26.773 1.00 93.88 86 LEU A O 1
ATOM 645 N N . SER A 1 87 ? -12.121 0.887 -25.375 1.00 93.00 87 SER A N 1
ATOM 646 C CA . SER A 1 87 ? -13.260 1.057 -26.292 1.00 93.00 87 SER A CA 1
ATOM 647 C C . SER A 1 87 ? -13.061 2.205 -27.286 1.00 93.00 87 SER A C 1
ATOM 649 O O . SER A 1 87 ? -13.809 2.315 -28.258 1.00 93.00 87 SER A O 1
ATOM 651 N N . ARG A 1 88 ? -12.070 3.072 -27.051 1.00 84.81 88 ARG A N 1
ATOM 652 C CA . ARG A 1 88 ? -11.698 4.169 -27.950 1.00 84.81 88 ARG A CA 1
ATOM 653 C C . ARG A 1 88 ? -10.679 3.656 -28.973 1.00 84.81 88 ARG A C 1
ATOM 655 O O . ARG A 1 88 ? -9.479 3.717 -28.730 1.00 84.81 88 ARG A O 1
ATOM 662 N N . ASN A 1 89 ? -11.192 3.130 -30.088 1.00 61.03 89 ASN A N 1
ATOM 663 C CA . ASN A 1 89 ? -10.424 2.891 -31.319 1.00 61.03 89 ASN A CA 1
ATOM 664 C C . ASN A 1 89 ? -10.052 4.208 -32.007 1.00 61.03 89 ASN A C 1
ATOM 666 O O . ASN A 1 89 ? -10.942 5.087 -32.095 1.00 61.03 89 ASN A O 1
#

Radius of gyration: 17.06 Å; Cα contacts (8 Å, |Δi|>4): 26; chains: 1; bounding box: 35×11×57 Å